Protein AF-A0A2V3JCZ5-F1 (afdb_monomer)

Nearest PDB structures (foldseek):
  2ic6-assembly2_B  TM=5.366E-01  e=2.493E+00  Orthohantavirus sinnombreense

Mean predicted aligned error: 12.13 Å

Radius of gyration: 18.53 Å; Cα contacts (8 Å, |Δi|>4): 48; chains: 1; bounding box: 43×30×49 Å

Sequence (92 aa):
MSETIGVTITGKKIVLEFPREEFGVLEPREIEREVLNDLRRLKAVKEFSLGKISGRELIRLLGPEKALSIIEAKKITEESVKRAINEYKASL

Foldseek 3Di:
DDDDWDWDDDDPDIDIRDDPVVVPDDDPVVVVVVVVLVVVLVVLLVCVLVVNDDLVVNCVSPNDPVSVVSVVVSVVVVVVVVVVVVVVVVVD

Structure (mmCIF, N/CA/C/O backbone):
data_AF-A0A2V3JCZ5-F1
#
_entry.id   AF-A0A2V3JCZ5-F1
#
loop_
_atom_site.group_PDB
_atom_site.id
_atom_site.type_symbol
_atom_site.label_atom_id
_atom_site.label_alt_id
_atom_site.label_comp_id
_atom_site.label_asym_id
_atom_site.label_entity_id
_atom_site.label_seq_id
_atom_site.pdbx_PDB_ins_code
_atom_site.Cartn_x
_atom_site.Cartn_y
_atom_site.Cartn_z
_atom_site.occupancy
_atom_site.B_iso_or_equiv
_atom_site.auth_seq_id
_atom_site.auth_comp_id
_atom_site.auth_asym_id
_atom_site.auth_atom_id
_atom_site.pdbx_PDB_model_num
ATOM 1 N N . MET A 1 1 ? -0.082 18.160 -24.565 1.00 43.84 1 MET A N 1
ATOM 2 C CA . MET A 1 1 ? -1.261 17.605 -23.865 1.00 43.84 1 MET A CA 1
ATOM 3 C C . MET A 1 1 ? -0.804 16.281 -23.270 1.00 43.84 1 MET A C 1
ATOM 5 O O . MET A 1 1 ? -0.178 15.536 -24.001 1.00 43.84 1 MET A O 1
ATOM 9 N N . SER A 1 2 ? -0.955 16.054 -21.961 1.00 42.44 2 SER A N 1
ATOM 10 C CA . SER A 1 2 ? -0.364 14.884 -21.285 1.00 42.44 2 SER A CA 1
ATOM 11 C C . SER A 1 2 ? -1.147 13.623 -21.663 1.00 42.44 2 SER A C 1
ATOM 13 O O . SER A 1 2 ? -2.298 13.476 -21.253 1.00 42.44 2 SER A O 1
ATOM 15 N N . GLU A 1 3 ? -0.554 12.746 -22.472 1.00 51.84 3 GLU A N 1
ATOM 16 C CA . GLU A 1 3 ? -1.147 11.453 -22.823 1.00 51.84 3 GLU A CA 1
ATOM 17 C C . GLU A 1 3 ? -1.067 10.533 -21.597 1.00 51.84 3 GLU A C 1
ATOM 19 O O . GLU A 1 3 ? -0.009 10.341 -21.004 1.00 51.84 3 GLU A O 1
ATOM 24 N N . THR A 1 4 ? -2.223 10.069 -21.124 1.00 53.53 4 THR A N 1
ATOM 25 C CA . THR A 1 4 ? -2.349 9.333 -19.858 1.00 53.53 4 THR A CA 1
ATOM 26 C C . THR A 1 4 ? -2.249 7.834 -20.133 1.00 53.53 4 THR A C 1
ATOM 28 O O . THR A 1 4 ? -2.887 7.348 -21.063 1.00 53.53 4 THR A O 1
ATOM 31 N N . ILE A 1 5 ? -1.481 7.098 -19.324 1.00 59.22 5 ILE A N 1
ATOM 32 C CA . ILE A 1 5 ? -1.367 5.633 -19.417 1.00 59.22 5 ILE A CA 1
ATOM 33 C C . ILE A 1 5 ? -2.745 4.998 -19.180 1.00 59.22 5 ILE A C 1
ATOM 35 O O . ILE A 1 5 ? -3.374 5.228 -18.142 1.00 59.22 5 ILE A O 1
ATOM 39 N N . GLY A 1 6 ? -3.205 4.188 -20.135 1.00 63.19 6 GLY A N 1
ATOM 40 C CA . GLY A 1 6 ? -4.450 3.432 -20.041 1.00 63.19 6 GLY A CA 1
ATOM 41 C C . GLY A 1 6 ? -4.223 2.086 -19.356 1.00 63.19 6 GLY A C 1
ATOM 42 O O . GLY A 1 6 ? -3.354 1.313 -19.757 1.00 63.19 6 GLY A O 1
ATOM 43 N N . VAL A 1 7 ? -5.008 1.773 -18.323 1.00 58.34 7 VAL A N 1
ATOM 44 C CA . VAL A 1 7 ? -4.970 0.460 -17.659 1.00 58.34 7 VAL A CA 1
ATOM 45 C C . VAL A 1 7 ? -6.306 -0.240 -17.850 1.00 58.34 7 VAL A C 1
ATOM 47 O O . VAL A 1 7 ? -7.318 0.183 -17.295 1.00 58.34 7 VAL A O 1
ATOM 50 N N . THR A 1 8 ? -6.297 -1.358 -18.576 1.00 60.09 8 THR A N 1
ATOM 51 C CA . THR A 1 8 ? -7.475 -2.212 -18.761 1.00 60.09 8 THR A CA 1
ATOM 52 C C . THR A 1 8 ? -7.280 -3.531 -18.022 1.00 60.09 8 THR A C 1
ATOM 54 O O . THR A 1 8 ? -6.374 -4.310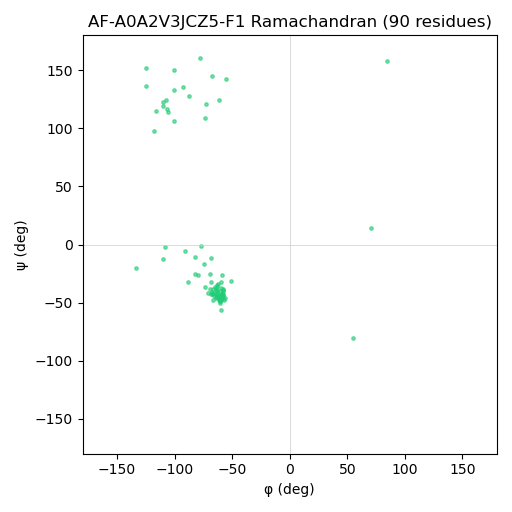 -18.322 1.00 60.09 8 THR A O 1
ATOM 57 N N . ILE A 1 9 ? -8.155 -3.816 -17.054 1.00 57.09 9 ILE A N 1
ATOM 58 C CA . ILE A 1 9 ? -8.147 -5.072 -16.291 1.00 57.09 9 ILE A CA 1
ATOM 59 C C . ILE A 1 9 ? -9.308 -5.943 -16.772 1.00 57.09 9 ILE A C 1
ATOM 61 O O . ILE A 1 9 ? -10.471 -5.618 -16.556 1.00 57.09 9 ILE A O 1
ATOM 65 N N . THR A 1 10 ? -9.002 -7.081 -17.393 1.00 55.69 10 THR A N 1
ATOM 66 C CA . THR A 1 10 ? -9.992 -8.090 -17.801 1.00 55.69 10 THR A CA 1
ATOM 67 C C . THR A 1 10 ? -9.723 -9.403 -17.082 1.00 55.69 10 THR A C 1
ATOM 69 O O . THR A 1 10 ? -8.888 -10.191 -17.511 1.00 55.69 10 THR A O 1
ATOM 72 N N . GLY A 1 11 ? -10.447 -9.663 -15.987 1.00 65.69 11 GLY A N 1
ATOM 73 C CA . GLY A 1 11 ? -10.501 -10.953 -15.279 1.00 65.69 11 GLY A CA 1
ATOM 74 C C . GLY A 1 11 ? -9.147 -11.525 -14.828 1.00 65.69 11 GLY A C 1
ATOM 75 O O . GLY A 1 11 ? -8.788 -11.424 -13.660 1.00 65.69 11 GLY A O 1
ATOM 76 N N . LYS A 1 12 ? -8.410 -12.161 -15.747 1.00 63.53 12 LYS A N 1
ATOM 77 C CA . LYS A 1 12 ? -7.073 -12.747 -15.529 1.00 63.53 12 LYS A CA 1
ATOM 78 C C . LYS A 1 12 ? -5.929 -11.982 -16.211 1.00 63.53 12 LYS A C 1
ATOM 80 O O . LYS A 1 12 ? -4.780 -12.393 -16.079 1.00 63.53 12 LYS A O 1
ATOM 85 N N . LYS A 1 13 ? -6.214 -10.912 -16.958 1.00 52.59 13 LYS A N 1
ATOM 86 C CA . LYS A 1 13 ? -5.238 -10.165 -17.758 1.00 52.59 13 LYS A CA 1
ATOM 87 C C . LYS A 1 13 ? -5.255 -8.684 -17.384 1.00 52.59 13 LYS A C 1
ATOM 89 O O . LYS A 1 13 ? -6.320 -8.086 -17.247 1.00 52.59 13 LYS A O 1
ATOM 94 N N . ILE A 1 14 ? -4.066 -8.107 -17.248 1.00 62.78 14 ILE A N 1
ATOM 95 C CA . ILE A 1 14 ? -3.859 -6.660 -17.180 1.00 62.78 14 ILE A CA 1
ATOM 96 C C . ILE A 1 14 ? -3.232 -6.258 -18.512 1.00 62.78 14 ILE A C 1
ATOM 98 O O . ILE A 1 14 ? -2.223 -6.836 -18.916 1.00 62.78 14 ILE A O 1
ATOM 102 N N . VAL A 1 15 ? -3.864 -5.323 -19.213 1.00 68.12 15 VAL A N 1
ATOM 103 C CA . VAL A 1 15 ? -3.344 -4.706 -20.435 1.00 68.12 15 VAL A CA 1
ATOM 104 C C . VAL A 1 15 ? -2.990 -3.266 -20.091 1.00 68.12 15 VAL A C 1
ATOM 106 O O . VAL A 1 15 ? -3.839 -2.525 -19.595 1.00 68.12 15 VAL A O 1
ATOM 109 N N . LEU A 1 16 ? -1.727 -2.907 -20.309 1.00 62.34 16 LEU A N 1
ATOM 110 C CA . LEU A 1 16 ? -1.208 -1.558 -20.115 1.00 62.34 16 LEU A CA 1
ATOM 111 C C . LEU A 1 16 ? -0.992 -0.940 -21.496 1.00 62.34 16 LEU A C 1
ATOM 113 O O . LEU A 1 16 ? -0.206 -1.457 -22.290 1.00 62.34 16 LEU A O 1
ATOM 117 N N . GLU A 1 17 ? -1.732 0.121 -21.787 1.00 66.56 17 GLU A N 1
ATOM 118 C CA . GLU A 1 17 ? -1.633 0.888 -23.024 1.00 66.56 17 GLU A CA 1
ATOM 119 C C . GLU A 1 17 ? -0.810 2.142 -22.728 1.00 66.56 17 GLU A C 1
ATOM 121 O O . GLU A 1 17 ? -1.279 3.051 -22.039 1.00 66.56 17 GLU A O 1
ATOM 126 N N . PHE A 1 18 ? 0.435 2.169 -23.210 1.00 61.62 18 PHE A N 1
ATOM 127 C CA . PHE A 1 18 ? 1.302 3.340 -23.076 1.00 61.62 18 PHE A CA 1
ATOM 128 C C . PHE A 1 18 ? 1.325 4.153 -24.379 1.00 61.62 18 PHE A C 1
ATOM 130 O O . PHE A 1 18 ? 1.182 3.571 -25.464 1.00 61.62 18 PHE A O 1
ATOM 137 N N . PRO A 1 19 ? 1.517 5.482 -24.295 1.00 62.59 19 PRO A N 1
ATOM 138 C CA . PRO A 1 19 ? 1.686 6.342 -25.460 1.00 62.59 19 PRO A CA 1
ATOM 139 C C . PRO A 1 19 ? 2.834 5.869 -26.360 1.00 62.59 19 PRO A C 1
ATOM 141 O O . PRO A 1 19 ? 3.879 5.417 -25.888 1.00 62.59 19 PRO A O 1
ATOM 144 N N . ARG A 1 20 ? 2.659 5.987 -27.682 1.00 60.47 20 ARG A N 1
ATOM 145 C CA . ARG A 1 20 ? 3.627 5.499 -28.687 1.00 60.47 20 ARG A CA 1
ATOM 146 C C . ARG A 1 20 ? 5.021 6.120 -28.545 1.00 60.47 20 ARG A C 1
ATOM 148 O O . ARG A 1 20 ? 5.995 5.493 -28.954 1.00 60.47 20 ARG A O 1
ATOM 155 N N . GLU A 1 21 ? 5.108 7.324 -27.986 1.00 59.44 21 GLU A N 1
ATOM 156 C CA . GLU A 1 21 ? 6.360 8.069 -27.823 1.00 59.44 21 GLU A CA 1
ATOM 157 C C . GLU A 1 21 ? 7.308 7.429 -26.789 1.00 59.44 21 GLU A C 1
ATOM 159 O O . GLU A 1 21 ? 8.521 7.550 -26.939 1.00 59.44 21 GLU A O 1
ATOM 164 N N . GLU A 1 22 ? 6.801 6.657 -25.817 1.00 52.16 22 GLU A N 1
ATOM 165 C CA . GLU A 1 22 ? 7.636 5.962 -24.815 1.00 52.16 22 GLU A CA 1
ATOM 166 C C . GLU A 1 22 ? 8.215 4.627 -25.328 1.00 52.16 22 GLU A C 1
ATOM 168 O O . GLU A 1 22 ? 9.281 4.190 -24.894 1.00 52.16 22 GLU A O 1
ATOM 173 N N . PHE A 1 23 ? 7.566 3.991 -26.310 1.00 52.09 23 PHE A N 1
ATOM 174 C CA . PHE A 1 23 ? 8.010 2.710 -26.882 1.00 52.09 23 PHE A CA 1
ATOM 175 C C . PHE A 1 23 ? 9.103 2.840 -27.950 1.00 52.09 23 PHE A C 1
ATOM 177 O O . PHE A 1 23 ? 9.678 1.832 -28.357 1.00 52.09 23 PHE A O 1
ATOM 184 N N . GLY A 1 24 ? 9.401 4.051 -28.426 1.00 52.03 24 GLY A N 1
ATOM 185 C CA . GLY A 1 24 ? 10.400 4.258 -29.477 1.00 52.03 24 GLY A CA 1
ATOM 186 C C . GLY A 1 24 ? 11.847 3.976 -29.052 1.00 52.03 24 GLY A C 1
ATOM 187 O O . GLY A 1 24 ? 12.719 3.937 -29.917 1.00 52.03 24 GLY A O 1
ATOM 188 N N . VAL A 1 25 ? 12.117 3.807 -27.749 1.00 57.91 25 VAL A N 1
ATOM 189 C CA . VAL A 1 25 ? 13.488 3.840 -27.198 1.00 57.91 25 VAL A CA 1
ATOM 190 C C . VAL A 1 25 ? 13.803 2.696 -26.218 1.00 57.91 25 VAL A C 1
ATOM 192 O O . VAL A 1 25 ? 14.975 2.391 -26.025 1.00 57.91 25 VAL A O 1
ATOM 195 N N . LEU A 1 26 ? 12.805 2.033 -25.620 1.00 60.66 26 LEU A N 1
ATOM 196 C CA . LEU A 1 26 ? 13.029 1.052 -24.546 1.00 60.66 26 LEU A CA 1
ATOM 197 C C . LEU A 1 26 ? 12.966 -0.393 -25.048 1.00 60.66 26 LEU A C 1
ATOM 199 O O . LEU A 1 26 ? 12.025 -0.787 -25.744 1.00 60.66 26 LEU A O 1
ATOM 203 N N . GLU A 1 27 ? 13.944 -1.216 -24.661 1.00 75.06 27 GLU A N 1
ATOM 204 C CA . GLU A 1 27 ? 13.908 -2.637 -25.006 1.00 75.06 27 GLU A CA 1
ATOM 205 C C . GLU A 1 27 ? 12.747 -3.342 -24.274 1.00 75.06 27 GLU A C 1
ATOM 207 O O . GLU A 1 27 ? 12.494 -3.059 -23.100 1.00 75.06 27 GLU A O 1
ATOM 212 N N . PRO A 1 28 ? 12.072 -4.340 -24.883 1.00 74.19 28 PRO A N 1
ATOM 213 C CA . PRO 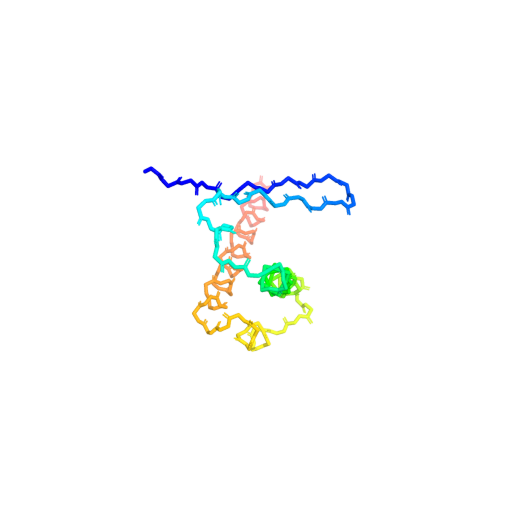A 1 28 ? 10.949 -5.050 -24.256 1.00 74.19 28 PRO A CA 1
ATOM 214 C C . PRO A 1 28 ? 11.229 -5.592 -22.843 1.00 74.19 28 PRO A C 1
ATOM 216 O O . PRO A 1 28 ? 10.334 -5.644 -22.001 1.00 74.19 28 PRO A O 1
ATOM 219 N N . ARG A 1 29 ? 12.483 -5.967 -22.559 1.00 77.31 29 ARG A N 1
ATOM 220 C CA . ARG A 1 29 ? 12.923 -6.436 -21.234 1.00 77.31 29 ARG A CA 1
ATOM 221 C C . ARG A 1 29 ? 12.918 -5.333 -20.177 1.00 77.31 29 ARG A C 1
ATOM 223 O O . ARG A 1 29 ? 12.695 -5.614 -19.001 1.00 77.31 29 ARG A O 1
ATOM 230 N N . GLU A 1 30 ? 13.191 -4.097 -20.574 1.00 74.88 30 GLU A N 1
ATOM 231 C CA . GLU A 1 30 ? 13.176 -2.947 -19.673 1.00 74.88 30 GLU A CA 1
ATOM 232 C C . GLU A 1 30 ? 11.745 -2.608 -19.270 1.00 74.88 30 GLU A C 1
ATOM 234 O O . GLU A 1 30 ? 11.472 -2.446 -18.082 1.00 74.88 30 GLU A O 1
ATOM 239 N N . ILE A 1 31 ? 10.823 -2.660 -20.232 1.00 73.50 31 ILE A N 1
ATOM 240 C CA . ILE A 1 31 ? 9.386 -2.468 -20.012 1.00 73.50 31 ILE A CA 1
ATOM 241 C C . ILE A 1 31 ? 8.839 -3.540 -19.064 1.00 73.50 31 ILE A C 1
ATOM 243 O O . ILE A 1 31 ? 8.178 -3.228 -18.075 1.00 73.50 31 ILE A O 1
ATOM 247 N N . GLU A 1 32 ? 9.162 -4.815 -19.305 1.00 74.50 32 GLU A N 1
ATOM 248 C CA . GLU A 1 32 ? 8.758 -5.909 -18.416 1.00 74.50 32 GLU A CA 1
ATOM 249 C C . GLU A 1 32 ? 9.282 -5.703 -16.985 1.00 74.50 32 GLU A C 1
ATOM 251 O O . GLU A 1 32 ? 8.543 -5.867 -16.009 1.00 74.50 32 GLU A O 1
ATOM 256 N N . ARG A 1 33 ? 10.547 -5.289 -16.840 1.00 78.38 33 ARG A N 1
ATOM 257 C CA . ARG A 1 33 ? 11.163 -5.016 -15.536 1.00 78.38 33 ARG A CA 1
ATOM 258 C C . ARG A 1 33 ? 10.457 -3.878 -14.797 1.00 78.38 33 ARG A C 1
ATOM 260 O O . ARG A 1 33 ? 10.248 -3.986 -13.587 1.00 78.38 33 ARG A O 1
ATOM 267 N N . GLU A 1 34 ? 10.114 -2.797 -15.490 1.00 77.56 34 GLU A N 1
ATOM 268 C CA . GLU A 1 34 ? 9.419 -1.649 -14.899 1.00 77.56 34 GLU A CA 1
ATOM 269 C C . GLU A 1 34 ? 8.006 -2.013 -14.449 1.00 77.56 34 GLU A C 1
ATOM 271 O O . GLU A 1 34 ? 7.663 -1.804 -13.282 1.00 77.56 34 GLU A O 1
ATOM 276 N N . VAL A 1 35 ? 7.243 -2.692 -15.307 1.00 76.75 35 VAL A N 1
ATOM 277 C CA . VAL A 1 35 ? 5.898 -3.180 -14.975 1.00 76.75 35 VAL A CA 1
ATOM 278 C C . VAL A 1 35 ? 5.933 -4.111 -13.761 1.00 76.75 35 VAL A C 1
ATOM 280 O O . VAL A 1 35 ? 5.132 -3.969 -12.835 1.00 76.75 35 VAL A O 1
ATOM 283 N N . LEU A 1 36 ? 6.885 -5.048 -13.706 1.00 82.06 36 LEU A N 1
ATOM 284 C CA . LEU A 1 36 ? 7.033 -5.945 -12.557 1.00 82.06 36 LEU A CA 1
ATOM 285 C C . LEU A 1 36 ? 7.375 -5.192 -11.265 1.00 82.06 36 LEU A C 1
ATOM 287 O O . LEU A 1 36 ? 6.897 -5.569 -10.190 1.00 82.06 36 LEU A O 1
ATOM 291 N N . ASN A 1 37 ? 8.181 -4.135 -11.343 1.00 82.75 37 ASN A N 1
ATOM 292 C CA . ASN A 1 37 ? 8.501 -3.306 -10.185 1.00 82.75 37 ASN A CA 1
ATOM 293 C C . ASN A 1 37 ? 7.277 -2.540 -9.675 1.00 82.75 37 ASN A C 1
ATOM 295 O O . ASN A 1 37 ? 7.048 -2.508 -8.462 1.00 82.75 37 ASN A O 1
ATOM 299 N N . ASP A 1 38 ? 6.455 -1.991 -10.563 1.00 79.25 38 ASP A N 1
ATOM 300 C CA . ASP A 1 38 ? 5.240 -1.282 -10.161 1.00 79.25 38 ASP A CA 1
ATOM 301 C C . ASP A 1 38 ? 4.176 -2.225 -9.596 1.00 79.25 38 ASP A C 1
ATOM 303 O O . ASP A 1 38 ? 3.579 -1.934 -8.556 1.00 79.25 38 ASP A O 1
ATOM 307 N N . LEU A 1 39 ? 4.023 -3.424 -10.165 1.00 80.19 39 LEU A N 1
ATOM 308 C CA . LEU A 1 39 ? 3.167 -4.463 -9.588 1.00 80.19 39 LEU A CA 1
ATOM 309 C C . LEU A 1 39 ? 3.632 -4.881 -8.182 1.00 80.19 39 LEU A C 1
ATOM 311 O O . LEU A 1 39 ? 2.806 -5.067 -7.283 1.00 80.19 39 LEU A O 1
ATOM 315 N N . ARG A 1 40 ? 4.949 -4.992 -7.950 1.00 85.50 40 ARG A N 1
ATOM 316 C CA . ARG A 1 40 ? 5.511 -5.282 -6.616 1.00 85.50 40 ARG A CA 1
ATOM 317 C C . ARG A 1 40 ? 5.222 -4.163 -5.620 1.00 85.50 40 ARG A C 1
ATOM 319 O O . ARG A 1 40 ? 4.838 -4.449 -4.486 1.00 85.50 40 ARG A O 1
ATOM 326 N N . ARG A 1 41 ? 5.365 -2.906 -6.041 1.00 84.38 41 ARG A N 1
ATOM 327 C CA . ARG A 1 41 ? 5.041 -1.727 -5.225 1.00 84.38 41 ARG A CA 1
ATOM 328 C C . ARG A 1 41 ? 3.565 -1.716 -4.835 1.00 84.38 41 ARG A C 1
ATOM 330 O O . ARG A 1 41 ? 3.260 -1.615 -3.651 1.00 84.38 41 ARG A O 1
ATOM 337 N N . LEU A 1 42 ? 2.661 -1.916 -5.796 1.00 85.56 42 LEU A N 1
ATOM 338 C CA . LEU A 1 42 ? 1.217 -2.006 -5.548 1.00 85.56 42 LEU A CA 1
ATOM 339 C C . LEU A 1 42 ? 0.861 -3.133 -4.573 1.00 85.56 42 LEU A C 1
ATOM 341 O O . LEU A 1 42 ? 0.061 -2.941 -3.653 1.00 85.56 42 LEU A O 1
ATOM 345 N N . LYS A 1 43 ? 1.487 -4.304 -4.733 1.00 86.06 43 LYS A N 1
ATOM 346 C CA . LYS A 1 43 ? 1.315 -5.422 -3.803 1.00 86.06 43 LYS A CA 1
ATOM 347 C C . LYS A 1 43 ? 1.745 -5.044 -2.381 1.00 86.06 43 LYS A C 1
ATOM 349 O O . LYS A 1 43 ? 0.997 -5.326 -1.448 1.00 86.06 43 LYS A O 1
ATOM 354 N N . ALA A 1 44 ? 2.884 -4.370 -2.218 1.00 88.25 44 ALA A N 1
ATOM 355 C CA . ALA A 1 44 ? 3.375 -3.936 -0.910 1.00 88.25 44 ALA A CA 1
ATOM 356 C C . ALA A 1 44 ? 2.399 -2.969 -0.217 1.00 88.25 44 ALA A C 1
ATOM 358 O O . ALA A 1 44 ? 2.081 -3.153 0.957 1.00 88.25 44 ALA A O 1
ATOM 359 N N . VAL A 1 45 ? 1.850 -1.992 -0.951 1.00 88.56 45 VAL A N 1
ATOM 360 C CA . VAL A 1 45 ? 0.816 -1.084 -0.417 1.00 88.56 45 VAL A CA 1
ATOM 361 C C . VAL A 1 45 ? -0.392 -1.872 0.090 1.00 88.56 45 VAL A C 1
ATOM 363 O O . VAL A 1 45 ? -0.841 -1.671 1.218 1.00 88.56 45 VAL A O 1
ATOM 366 N N . LYS A 1 46 ? -0.890 -2.820 -0.713 1.00 87.06 46 LYS A N 1
ATOM 367 C CA . LYS A 1 46 ? -2.026 -3.668 -0.334 1.00 87.06 46 LYS A CA 1
ATOM 368 C C . LYS A 1 46 ? -1.731 -4.496 0.918 1.00 87.06 46 LYS A C 1
ATOM 370 O O . LYS A 1 46 ? -2.573 -4.585 1.809 1.00 87.06 46 LYS A O 1
ATOM 375 N N . GLU A 1 47 ? -0.553 -5.107 1.000 1.00 90.19 47 GLU A N 1
ATOM 376 C CA . GLU A 1 47 ? -0.146 -5.911 2.155 1.0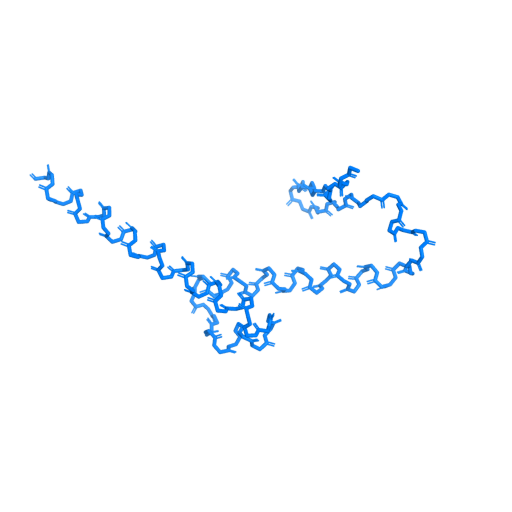0 90.19 47 GLU A CA 1
ATOM 377 C C . GLU A 1 47 ? -0.006 -5.064 3.427 1.00 90.19 47 GLU A C 1
ATOM 379 O O . GLU A 1 47 ? -0.417 -5.513 4.497 1.00 90.19 47 GLU A O 1
ATOM 384 N N . PHE A 1 48 ? 0.472 -3.823 3.320 1.00 90.81 48 PHE A N 1
ATOM 385 C CA . PHE A 1 48 ? 0.537 -2.891 4.448 1.00 90.81 48 PHE A CA 1
ATOM 386 C C . PHE A 1 48 ? -0.854 -2.465 4.934 1.00 90.81 48 PHE A C 1
ATOM 388 O O . PHE A 1 48 ? -1.121 -2.448 6.142 1.00 90.81 48 PHE A O 1
ATOM 395 N N . SER A 1 49 ? -1.776 -2.166 4.015 1.00 84.25 49 SER A N 1
ATOM 396 C CA . SER A 1 49 ? -3.162 -1.847 4.380 1.00 84.25 49 SER A CA 1
ATOM 397 C C . SER A 1 49 ? -3.830 -3.006 5.118 1.00 84.25 49 SER A C 1
ATOM 399 O O . SER A 1 49 ? -4.519 -2.778 6.107 1.00 84.25 49 SER A O 1
ATOM 401 N N . LEU A 1 50 ? -3.531 -4.246 4.722 1.00 88.19 50 LEU A N 1
ATOM 402 C CA . LEU A 1 50 ? -3.994 -5.464 5.397 1.00 88.19 50 LEU A CA 1
ATOM 403 C C . LEU A 1 50 ? -3.236 -5.797 6.697 1.00 88.19 50 LEU A C 1
ATOM 405 O O . LEU A 1 50 ? -3.537 -6.809 7.322 1.00 88.19 50 LEU A O 1
ATOM 409 N N . GLY A 1 51 ? -2.235 -5.001 7.089 1.00 89.25 51 GLY A N 1
ATOM 410 C CA . GLY A 1 51 ? -1.419 -5.246 8.283 1.00 89.25 51 GLY A CA 1
ATOM 411 C C . GLY A 1 51 ? -0.461 -6.437 8.164 1.00 89.25 51 GLY A C 1
ATOM 412 O O . GLY A 1 51 ? 0.070 -6.891 9.172 1.00 89.25 51 GLY A O 1
ATOM 413 N N . LYS A 1 52 ? -0.236 -6.952 6.949 1.00 93.31 52 LYS A N 1
ATOM 414 C CA . LYS A 1 52 ? 0.635 -8.109 6.687 1.00 93.31 52 LYS A CA 1
ATOM 415 C C . LYS A 1 52 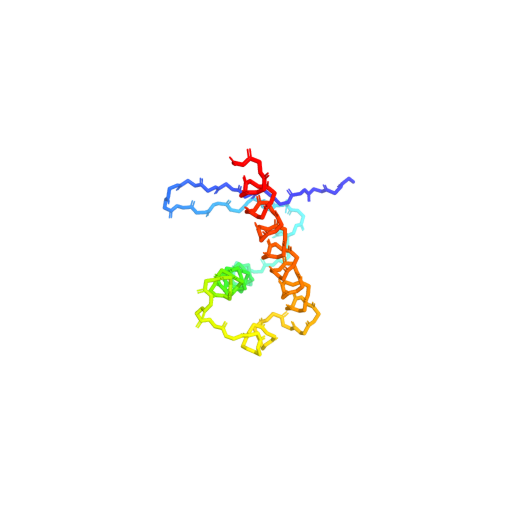? 2.117 -7.751 6.655 1.00 93.31 52 LYS A C 1
ATOM 417 O O . LYS A 1 52 ? 2.945 -8.609 6.932 1.00 93.31 52 LYS A O 1
ATOM 422 N N . ILE A 1 53 ? 2.443 -6.504 6.317 1.00 92.31 53 ILE A N 1
ATOM 423 C CA . ILE A 1 53 ? 3.808 -5.972 6.388 1.00 92.31 53 ILE A CA 1
ATOM 424 C C . ILE A 1 53 ? 3.841 -4.710 7.248 1.00 92.31 53 ILE A C 1
ATOM 426 O O . ILE A 1 53 ? 2.856 -3.974 7.345 1.00 92.31 53 ILE A O 1
ATOM 430 N N . SER A 1 54 ? 4.991 -4.454 7.868 1.00 92.44 54 SER A N 1
ATOM 431 C CA . SER A 1 54 ? 5.203 -3.271 8.706 1.00 92.44 54 SER A CA 1
ATOM 432 C C . SER A 1 54 ? 5.446 -2.007 7.872 1.00 92.44 54 SER A C 1
ATOM 434 O O . SER A 1 54 ? 5.880 -2.074 6.722 1.00 92.44 54 SER A O 1
ATOM 436 N N . GLY A 1 55 ? 5.254 -0.827 8.473 1.00 89.56 55 GLY A N 1
ATOM 437 C CA . GLY A 1 55 ? 5.606 0.445 7.824 1.00 89.56 55 GLY A CA 1
ATOM 438 C C . GLY A 1 55 ? 7.097 0.545 7.469 1.00 89.56 55 GLY A C 1
ATOM 439 O O . GLY A 1 55 ? 7.448 1.098 6.432 1.00 89.56 55 GLY A O 1
ATOM 440 N N . ARG A 1 56 ? 7.985 -0.064 8.269 1.00 92.19 56 ARG A N 1
ATOM 441 C CA . ARG A 1 56 ? 9.430 -0.129 7.982 1.00 92.19 56 ARG A CA 1
ATOM 442 C C . ARG A 1 56 ? 9.724 -0.921 6.708 1.00 92.19 56 ARG A C 1
ATOM 444 O O . ARG A 1 56 ? 10.600 -0.552 5.930 1.00 92.19 56 ARG A O 1
ATOM 451 N N . GLU A 1 57 ? 8.983 -2.000 6.495 1.00 90.75 57 GL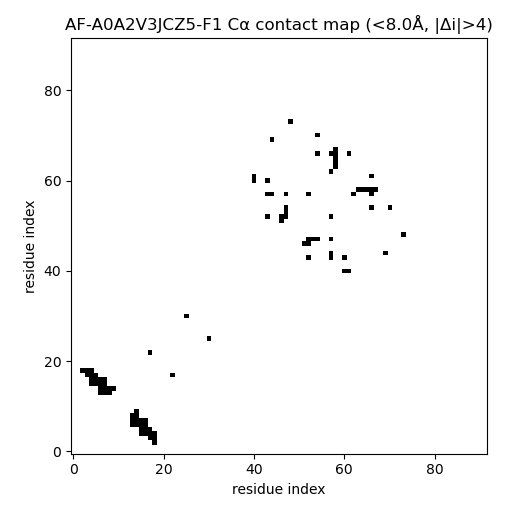U A N 1
ATOM 452 C CA . GLU A 1 57 ? 9.111 -2.837 5.306 1.00 90.75 57 GLU A CA 1
ATOM 453 C C . GLU A 1 57 ? 8.528 -2.158 4.065 1.00 90.75 57 GLU A C 1
ATOM 455 O O . GLU A 1 57 ? 9.137 -2.206 2.998 1.00 90.75 57 GLU A O 1
ATOM 460 N N . LEU A 1 58 ? 7.431 -1.413 4.229 1.00 91.62 58 LEU A N 1
ATOM 461 C CA . LEU A 1 58 ? 6.887 -0.542 3.189 1.00 91.62 58 LEU A CA 1
ATOM 462 C C . LEU A 1 58 ? 7.902 0.535 2.754 1.00 91.62 58 LEU A C 1
ATOM 464 O O . LEU A 1 58 ? 8.127 0.708 1.556 1.00 91.62 58 LEU A O 1
ATOM 468 N N . ILE A 1 59 ? 8.572 1.197 3.709 1.00 92.62 59 ILE A N 1
ATOM 469 C CA . ILE A 1 59 ? 9.637 2.187 3.445 1.00 92.62 59 ILE A CA 1
ATOM 470 C C . ILE A 1 59 ? 10.779 1.569 2.637 1.00 92.62 59 ILE A C 1
ATOM 472 O O . ILE A 1 59 ? 11.259 2.177 1.683 1.00 92.62 59 ILE A O 1
ATOM 476 N N . ARG A 1 60 ? 11.193 0.343 2.975 1.00 91.69 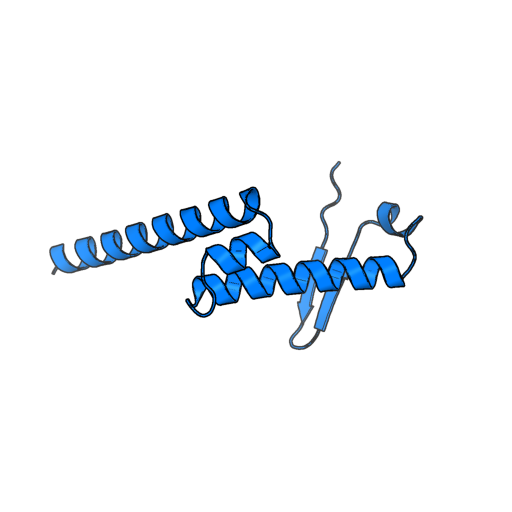60 ARG A N 1
ATOM 477 C CA . ARG A 1 60 ? 12.259 -0.361 2.250 1.00 91.69 60 ARG A CA 1
ATOM 478 C C . ARG A 1 60 ? 11.893 -0.638 0.787 1.00 91.69 60 ARG A C 1
ATOM 480 O O . ARG A 1 60 ? 12.776 -0.639 -0.062 1.00 91.69 60 ARG A O 1
ATOM 487 N N . LEU A 1 61 ? 10.617 -0.899 0.497 1.00 88.19 61 LEU A N 1
ATOM 488 C CA . LEU A 1 61 ? 10.145 -1.300 -0.835 1.00 88.19 61 LEU A CA 1
ATOM 489 C C . LEU A 1 61 ? 9.778 -0.117 -1.744 1.00 88.19 61 LEU A C 1
ATOM 491 O O . LEU A 1 61 ? 9.935 -0.212 -2.960 1.00 88.19 61 LEU A O 1
ATOM 495 N N . LEU A 1 62 ? 9.276 0.982 -1.177 1.00 88.19 62 LEU A N 1
ATOM 496 C CA . LEU A 1 62 ? 8.774 2.140 -1.933 1.00 88.19 62 LEU A CA 1
ATOM 497 C C . LEU A 1 62 ? 9.651 3.389 -1.813 1.00 88.19 62 LEU A C 1
ATOM 499 O O . LEU A 1 62 ? 9.456 4.338 -2.573 1.00 88.19 62 LEU A O 1
ATOM 503 N N . GLY A 1 63 ? 10.599 3.388 -0.879 1.00 90.62 63 GLY A N 1
ATOM 504 C CA . GLY A 1 63 ? 11.305 4.585 -0.445 1.00 90.62 63 GLY A CA 1
ATOM 505 C C . GLY A 1 63 ? 10.524 5.351 0.633 1.00 90.62 63 GLY A C 1
ATOM 506 O O . GLY A 1 63 ? 9.304 5.197 0.758 1.00 90.62 63 GLY A O 1
ATOM 507 N N . PRO A 1 64 ? 11.221 6.175 1.433 1.00 89.00 64 PRO A N 1
ATOM 508 C CA . PRO A 1 64 ? 10.644 6.838 2.599 1.00 89.00 64 PRO A CA 1
ATOM 509 C C . PRO A 1 64 ? 9.511 7.798 2.238 1.00 89.00 64 PRO A C 1
ATOM 511 O O . PRO A 1 64 ? 8.459 7.726 2.860 1.00 89.00 64 PRO A O 1
ATOM 514 N N . GLU A 1 65 ? 9.676 8.633 1.211 1.00 88.62 65 GLU A N 1
ATOM 515 C CA . GLU A 1 65 ? 8.680 9.647 0.839 1.00 88.62 65 GLU A CA 1
ATOM 516 C C . GLU A 1 65 ? 7.322 9.025 0.493 1.00 88.62 65 GLU A C 1
ATOM 518 O O . GLU A 1 65 ? 6.315 9.313 1.138 1.00 88.62 65 GLU A O 1
ATOM 523 N N . LYS A 1 66 ? 7.298 8.092 -0.469 1.00 85.69 66 LYS A N 1
ATOM 524 C CA . LYS A 1 66 ? 6.060 7.424 -0.898 1.00 85.69 66 LYS A CA 1
ATOM 525 C C . LYS A 1 66 ? 5.434 6.600 0.225 1.00 85.69 66 LYS A C 1
ATOM 527 O O . LYS A 1 66 ? 4.213 6.584 0.371 1.00 85.69 66 LYS A O 1
ATOM 532 N N . ALA A 1 67 ? 6.251 5.909 1.020 1.00 87.75 67 ALA A N 1
ATOM 533 C CA . ALA A 1 67 ? 5.750 5.101 2.123 1.00 87.75 67 ALA A CA 1
ATOM 534 C C . ALA A 1 67 ? 5.123 5.955 3.234 1.00 87.75 67 ALA A C 1
ATOM 536 O O . ALA A 1 67 ? 4.092 5.560 3.776 1.00 87.75 67 ALA A O 1
ATOM 537 N N . LEU A 1 68 ? 5.695 7.123 3.548 1.00 88.00 68 LEU A N 1
ATOM 538 C CA . LEU A 1 68 ? 5.138 8.046 4.538 1.00 88.00 68 LEU A CA 1
ATOM 539 C C . LEU A 1 68 ? 3.752 8.542 4.122 1.00 88.00 68 LEU A C 1
ATOM 541 O O . LEU A 1 68 ? 2.820 8.416 4.915 1.00 88.00 68 LEU A O 1
ATOM 545 N N . SER A 1 69 ? 3.574 8.970 2.867 1.00 86.56 69 SER A N 1
ATOM 546 C CA . SER A 1 69 ? 2.257 9.391 2.363 1.00 86.56 69 SER A CA 1
ATOM 547 C C . SER A 1 69 ? 1.201 8.282 2.475 1.00 86.56 69 SER A C 1
ATOM 549 O O . SER A 1 69 ? 0.055 8.543 2.835 1.00 86.56 69 SER A O 1
ATOM 551 N N . ILE A 1 70 ? 1.580 7.024 2.221 1.00 87.06 70 ILE A N 1
ATOM 552 C CA . ILE A 1 70 ? 0.677 5.867 2.362 1.00 87.06 70 ILE A CA 1
ATOM 553 C C . ILE A 1 70 ? 0.326 5.606 3.834 1.00 87.06 70 ILE A C 1
ATOM 555 O O . ILE A 1 70 ? -0.829 5.318 4.157 1.00 87.06 70 ILE A O 1
ATOM 559 N N . ILE A 1 71 ? 1.308 5.693 4.735 1.00 86.44 71 ILE A N 1
ATOM 560 C CA . ILE A 1 71 ? 1.101 5.505 6.177 1.00 86.44 71 ILE A CA 1
ATOM 561 C C . ILE A 1 71 ? 0.151 6.575 6.722 1.00 86.44 71 ILE A C 1
ATOM 563 O O . ILE A 1 71 ? -0.765 6.252 7.479 1.00 86.44 71 ILE A O 1
ATOM 567 N N . GLU A 1 72 ? 0.349 7.832 6.335 1.00 86.44 72 GLU A N 1
ATOM 568 C CA . GLU A 1 72 ? -0.513 8.947 6.731 1.00 86.44 72 GLU A CA 1
ATOM 569 C C . GLU A 1 72 ? -1.934 8.780 6.191 1.00 86.44 72 GLU A C 1
ATOM 571 O O . GLU A 1 72 ? -2.891 8.864 6.962 1.00 86.44 72 GLU A O 1
ATOM 576 N N . ALA A 1 73 ? -2.086 8.429 4.911 1.00 83.50 73 ALA A N 1
ATOM 577 C CA . ALA A 1 73 ? -3.394 8.172 4.313 1.00 83.50 73 ALA A CA 1
ATOM 578 C C . ALA A 1 73 ? -4.163 7.052 5.040 1.00 83.50 73 ALA A C 1
ATOM 580 O O . ALA A 1 73 ? -5.373 7.166 5.267 1.00 83.50 73 ALA A O 1
ATOM 581 N N . LYS A 1 74 ? -3.469 5.983 5.460 1.00 84.56 74 LYS A N 1
ATOM 582 C CA . LYS A 1 74 ? -4.075 4.901 6.251 1.00 84.56 74 LYS A CA 1
ATOM 583 C C . LYS A 1 74 ? -4.583 5.406 7.605 1.00 84.56 74 LYS A C 1
ATOM 585 O O . LYS A 1 74 ? -5.709 5.085 7.972 1.00 84.56 74 LYS A O 1
ATOM 590 N N . LYS A 1 75 ? -3.794 6.218 8.319 1.00 84.38 75 LYS A N 1
ATOM 591 C CA . LYS A 1 75 ? -4.195 6.799 9.614 1.00 84.38 75 LYS A CA 1
ATOM 592 C C . LYS A 1 75 ? -5.442 7.670 9.482 1.00 84.38 75 LYS A C 1
ATOM 594 O O . LYS A 1 75 ? -6.397 7.451 10.220 1.00 84.38 75 LYS A O 1
ATOM 599 N N . ILE A 1 76 ? -5.459 8.577 8.500 1.00 83.19 76 ILE A N 1
ATOM 600 C CA . ILE A 1 76 ? -6.617 9.442 8.225 1.00 83.19 76 ILE A CA 1
ATOM 601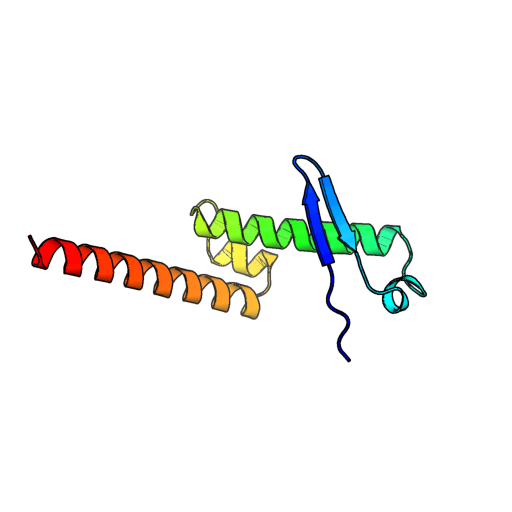 C C . ILE A 1 76 ? -7.862 8.586 7.972 1.00 83.19 76 ILE A C 1
ATOM 603 O O . ILE A 1 76 ? -8.912 8.829 8.558 1.00 83.19 76 ILE A O 1
ATOM 607 N N . THR A 1 77 ? -7.734 7.537 7.153 1.00 80.56 77 THR A N 1
ATOM 608 C CA . THR A 1 77 ? -8.842 6.618 6.849 1.00 80.56 77 THR A CA 1
ATOM 609 C C . THR A 1 77 ? -9.367 5.928 8.114 1.00 80.56 77 THR A C 1
ATOM 611 O O . THR A 1 77 ? -10.576 5.878 8.330 1.00 80.56 77 THR A O 1
ATOM 614 N N . GLU A 1 78 ? -8.485 5.425 8.981 1.00 83.50 78 GLU A N 1
ATOM 615 C CA . GLU A 1 78 ? -8.880 4.788 10.245 1.00 83.50 78 GLU A CA 1
ATOM 616 C C . GLU A 1 78 ? -9.580 5.767 11.201 1.00 83.50 78 GLU A C 1
ATOM 618 O O . GLU A 1 78 ? -10.569 5.406 11.842 1.00 83.50 78 GLU A O 1
ATOM 623 N N . GLU A 1 79 ? -9.101 7.009 11.289 1.00 83.88 79 GLU A N 1
ATOM 624 C CA . GLU A 1 79 ? -9.728 8.063 12.091 1.00 83.88 79 GLU A CA 1
ATOM 625 C C . GLU A 1 79 ? -11.104 8.456 11.549 1.00 83.88 79 GLU A C 1
ATOM 627 O O . GLU A 1 79 ? -12.061 8.559 12.322 1.00 83.88 79 GLU A O 1
ATOM 632 N N . SER A 1 80 ? -11.234 8.619 10.231 1.00 78.19 80 SER A N 1
ATOM 633 C CA . SER A 1 80 ? -12.510 8.904 9.572 1.00 78.19 80 SER A CA 1
ATOM 634 C C . SER A 1 80 ? -13.530 7.790 9.809 1.00 78.19 80 SER A C 1
ATOM 636 O O . SER A 1 80 ? -14.673 8.075 10.161 1.00 78.19 80 SER A O 1
ATOM 638 N N . VAL A 1 81 ? -13.120 6.522 9.696 1.00 79.50 81 VAL A N 1
ATOM 639 C CA . VAL A 1 81 ? -13.995 5.371 9.974 1.00 79.50 81 VAL A CA 1
ATOM 640 C C . VAL A 1 81 ? -14.426 5.349 11.442 1.00 79.50 81 VAL A C 1
ATOM 642 O O . VAL A 1 81 ? -15.608 5.170 11.730 1.00 79.50 81 VAL A O 1
ATOM 645 N N . LYS A 1 82 ? -13.503 5.579 12.386 1.00 87.00 82 LYS A N 1
ATOM 646 C CA . LYS A 1 82 ? -13.843 5.667 13.818 1.00 87.00 82 LYS A CA 1
ATOM 647 C C . LYS A 1 82 ? -14.849 6.780 14.097 1.00 87.00 82 LYS A C 1
ATOM 649 O O . LYS A 1 82 ? -15.787 6.564 14.861 1.00 87.00 82 LYS A O 1
ATOM 654 N N . ARG A 1 83 ? -14.671 7.949 13.474 1.00 84.38 83 ARG A N 1
ATOM 655 C CA . ARG A 1 83 ? -15.600 9.075 13.605 1.00 84.38 83 ARG A CA 1
ATOM 656 C C . ARG A 1 83 ? -16.997 8.694 13.119 1.00 84.38 83 ARG A C 1
ATOM 658 O O . ARG A 1 83 ? -17.940 8.835 13.888 1.00 84.38 83 ARG A O 1
ATOM 665 N N . ALA A 1 84 ? -17.105 8.115 11.923 1.00 76.12 84 ALA A N 1
ATOM 666 C CA . ALA A 1 84 ? -18.382 7.669 11.365 1.00 76.12 84 ALA A CA 1
ATOM 667 C C . ALA A 1 84 ? -19.096 6.639 12.264 1.00 76.12 84 ALA A C 1
ATOM 669 O O . ALA A 1 84 ? -20.304 6.718 12.470 1.00 76.12 84 ALA A O 1
ATOM 670 N N . ILE A 1 85 ? -18.352 5.698 12.859 1.00 81.94 85 ILE A N 1
ATOM 671 C CA . ILE A 1 85 ? -18.914 4.722 13.809 1.00 81.94 85 ILE A CA 1
ATOM 672 C C . ILE A 1 85 ? -19.447 5.412 15.071 1.00 81.94 85 ILE A C 1
ATOM 674 O O . ILE A 1 85 ? -20.513 5.046 15.567 1.00 81.94 85 ILE A O 1
ATOM 678 N N . ASN A 1 86 ? -18.709 6.380 15.616 1.00 89.31 86 ASN A N 1
ATOM 679 C CA . ASN A 1 86 ? -19.123 7.100 16.819 1.00 89.31 86 ASN A CA 1
ATOM 680 C C . ASN A 1 86 ? -20.355 7.975 16.565 1.00 89.31 86 ASN A C 1
ATOM 682 O O . ASN A 1 86 ? -21.259 7.985 17.394 1.00 89.31 86 ASN A O 1
ATOM 686 N N . GLU A 1 87 ? -20.414 8.654 15.417 1.00 87.12 87 GLU A N 1
ATOM 687 C CA . GLU A 1 87 ? -21.584 9.430 14.988 1.00 87.12 87 GLU A CA 1
ATOM 688 C C . GLU A 1 87 ? -22.822 8.537 14.857 1.00 87.12 87 GLU A C 1
ATOM 690 O O . GLU A 1 87 ? -23.869 8.856 15.414 1.00 87.12 87 GLU A O 1
ATOM 695 N N . TYR A 1 88 ? -22.685 7.366 14.224 1.00 77.12 88 TYR A N 1
ATOM 696 C CA . TYR A 1 88 ? -23.771 6.388 14.135 1.00 77.12 88 TYR A CA 1
ATOM 697 C C . TYR A 1 88 ? -24.255 5.932 15.520 1.00 77.12 88 TYR A C 1
ATOM 699 O O . TYR A 1 88 ? -25.454 5.930 15.788 1.00 77.12 88 TYR A O 1
ATOM 707 N N . LYS A 1 89 ? -23.336 5.596 16.434 1.00 79.31 89 LYS A N 1
ATOM 708 C CA . LYS A 1 89 ? -23.689 5.187 17.805 1.00 79.31 89 LYS A CA 1
ATOM 709 C C . LYS A 1 89 ? -24.377 6.285 18.611 1.00 79.31 89 LYS A C 1
ATOM 711 O O . LYS A 1 89 ? -25.214 5.958 19.436 1.00 79.31 89 LYS A O 1
ATOM 716 N N . ALA A 1 90 ? -24.008 7.548 18.407 1.00 81.50 90 ALA A N 1
ATOM 717 C CA . ALA A 1 90 ? -24.628 8.683 19.087 1.00 81.50 90 ALA A CA 1
ATOM 718 C C . ALA A 1 90 ? -26.026 9.025 18.536 1.00 81.50 90 ALA A C 1
ATOM 720 O O . ALA A 1 90 ? -26.770 9.753 19.185 1.00 81.50 90 ALA A O 1
ATOM 721 N N . SER A 1 91 ? -26.360 8.528 17.340 1.00 73.94 91 SER A N 1
ATOM 722 C CA . SER A 1 91 ? -27.673 8.700 16.702 1.00 73.94 91 SER A CA 1
ATOM 723 C C . SER A 1 91 ? -28.692 7.596 17.026 1.00 73.94 91 SER A C 1
ATOM 725 O O . SER A 1 91 ? -29.844 7.709 16.607 1.00 73.94 91 SER A O 1
ATOM 727 N N . LEU A 1 92 ? -28.269 6.543 17.739 1.00 68.31 92 LEU A 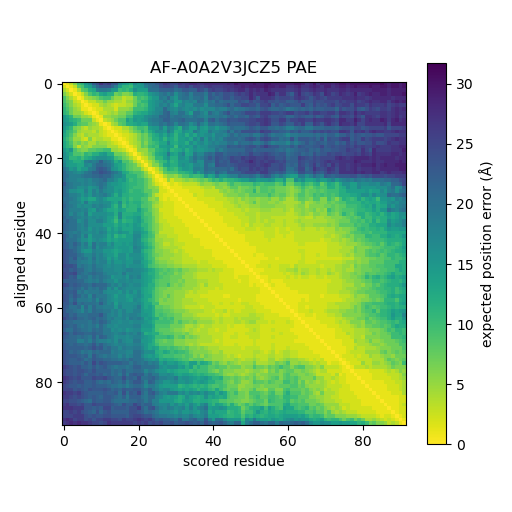N 1
ATOM 728 C CA . LEU A 1 92 ? -29.114 5.466 18.275 1.00 68.31 92 LEU A CA 1
ATOM 729 C C . LEU A 1 92 ? -29.618 5.817 19.678 1.00 68.31 92 LEU A C 1
ATOM 731 O O . LEU A 1 92 ? -30.770 5.436 19.979 1.00 68.31 92 LEU A O 1
#

Solvent-accessible surface area (backbone atoms only — not comparable to full-atom values): 5534 Å² total; per-residue (Å²): 131,88,83,71,75,44,79,48,76,55,100,92,44,79,48,78,48,67,61,74,81,68,63,77,79,58,55,72,67,56,55,52,53,50,53,52,50,51,54,51,45,53,49,47,54,54,34,38,75,70,66,74,42,54,72,70,57,37,23,73,70,60,37,61,71,61,31,50,58,51,54,50,54,51,51,54,52,54,51,53,53,53,48,54,54,50,54,54,59,74,75,109

Secondary structure (DSSP, 8-state):
--PPPEEEEETTEEEEE--TTTTTT--HHHHHHHHHHHHHHHHHHHHHHTTSS-HHHH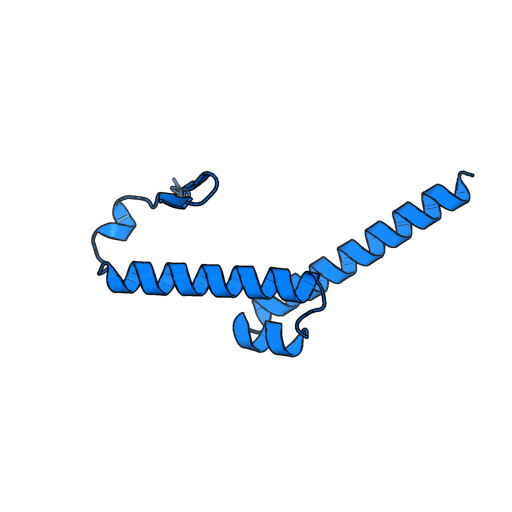HHHH-HHHHHHHHHHHHHHHHHHHHHHHHHHHT-

pLDDT: mean 76.81, std 13.26, range [42.44, 93.31]